Protein AF-A0A261BPL1-F1 (afdb_monomer_lite)

Sequence (112 aa):
MAAANSLLSEDQKRLVYLERKCQQVEFPSAGKAKLEPYYIFKDATLVFNLCRDCRNKSASQEIRNSTETHQELVVVMCNVCANTLKSLRNVKFYNHDLPIFKRKCNMEKAEQ

Structure (mmCIF, N/CA/C/O backbone):
data_AF-A0A261BPL1-F1
#
_entry.id   AF-A0A261BPL1-F1
#
loop_
_atom_site.group_PDB
_atom_site.id
_atom_site.type_symbol
_atom_site.label_atom_id
_atom_site.label_alt_id
_atom_site.label_comp_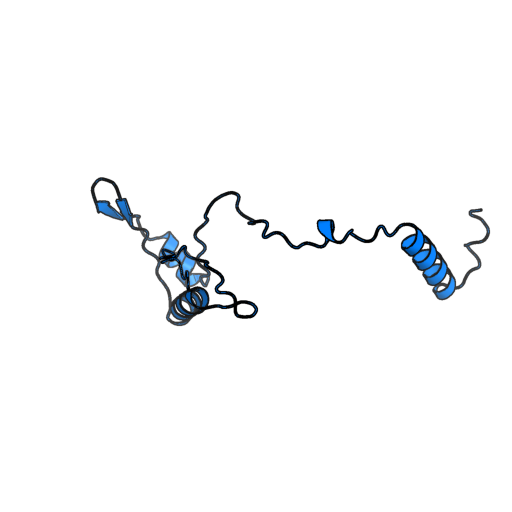id
_atom_site.label_asym_id
_atom_site.label_entity_id
_atom_site.label_seq_id
_atom_site.pdbx_PDB_ins_code
_atom_site.Cartn_x
_atom_site.Cartn_y
_atom_site.Cartn_z
_atom_site.occupancy
_atom_site.B_iso_or_equiv
_atom_site.auth_seq_id
_atom_site.auth_comp_id
_atom_site.auth_asym_id
_atom_site.auth_atom_id
_atom_site.pdbx_PDB_model_num
ATOM 1 N N . MET A 1 1 ? 35.397 -28.926 -30.275 1.00 48.44 1 MET A N 1
ATOM 2 C CA . MET A 1 1 ? 34.592 -27.789 -30.787 1.00 48.44 1 MET A CA 1
ATOM 3 C C . MET A 1 1 ? 34.902 -26.427 -30.139 1.00 48.44 1 MET A C 1
ATOM 5 O O . MET A 1 1 ? 34.318 -25.444 -30.563 1.00 48.44 1 MET A O 1
ATOM 9 N N . ALA A 1 2 ? 35.819 -26.304 -29.166 1.00 50.62 2 ALA A N 1
ATOM 10 C CA . ALA A 1 2 ? 36.134 -25.004 -28.545 1.00 50.62 2 ALA A CA 1
ATOM 11 C C . ALA A 1 2 ? 37.094 -24.112 -29.367 1.00 50.62 2 ALA A C 1
ATOM 13 O O . ALA A 1 2 ? 37.074 -22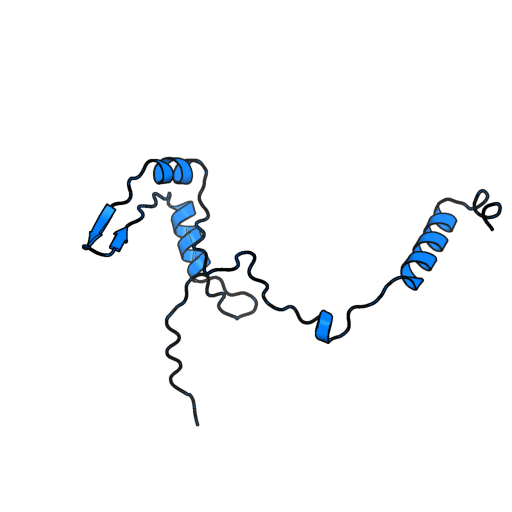.897 -29.218 1.00 50.62 2 ALA A O 1
ATOM 14 N N . ALA A 1 3 ? 37.904 -24.694 -30.260 1.00 52.44 3 ALA A N 1
ATOM 15 C CA . ALA A 1 3 ? 38.965 -23.976 -30.975 1.00 52.44 3 ALA A CA 1
ATOM 16 C C . ALA A 1 3 ? 38.487 -23.099 -32.154 1.00 52.44 3 ALA A C 1
ATOM 18 O O . ALA A 1 3 ? 39.233 -22.239 -32.599 1.00 52.44 3 ALA A O 1
ATOM 19 N N . ALA A 1 4 ? 37.259 -23.288 -32.657 1.00 56.06 4 ALA A N 1
ATOM 20 C CA . ALA A 1 4 ? 36.755 -22.559 -33.830 1.00 56.06 4 ALA A CA 1
ATOM 21 C C . ALA A 1 4 ? 36.123 -21.191 -33.494 1.00 56.06 4 ALA A C 1
ATOM 23 O O . ALA A 1 4 ? 36.011 -20.333 -34.361 1.00 56.06 4 ALA A O 1
ATOM 24 N N . ASN A 1 5 ? 35.735 -20.961 -32.233 1.00 56.62 5 ASN A N 1
ATOM 25 C CA . ASN A 1 5 ? 35.022 -19.744 -31.817 1.00 56.62 5 ASN A CA 1
ATOM 26 C C . ASN A 1 5 ? 35.938 -18.559 -31.466 1.00 56.62 5 ASN A C 1
ATOM 28 O O . ASN A 1 5 ? 35.440 -17.466 -31.199 1.00 56.62 5 ASN A O 1
ATOM 32 N N . SER A 1 6 ? 37.260 -18.749 -31.436 1.00 60.47 6 SER A N 1
ATOM 33 C CA . SER A 1 6 ? 38.218 -17.687 -31.095 1.00 60.47 6 SER A CA 1
ATOM 34 C C . SER A 1 6 ? 38.504 -16.722 -32.251 1.00 60.47 6 SER A C 1
ATOM 36 O O . SER A 1 6 ? 38.972 -15.618 -31.995 1.00 60.47 6 SER A O 1
ATOM 38 N N . LEU A 1 7 ? 38.192 -17.110 -33.495 1.00 68.88 7 LEU A N 1
ATOM 39 C CA . LEU A 1 7 ? 38.453 -16.331 -34.717 1.00 68.88 7 LEU A CA 1
ATOM 40 C C . LEU A 1 7 ? 37.241 -15.525 -35.220 1.00 68.88 7 LEU A C 1
ATOM 42 O O . LEU A 1 7 ? 37.354 -14.803 -36.206 1.00 68.88 7 LEU A O 1
ATOM 46 N N . LEU A 1 8 ? 36.082 -15.656 -34.572 1.00 72.19 8 LEU A N 1
ATOM 47 C CA . LEU A 1 8 ? 34.863 -14.943 -34.958 1.00 72.19 8 LEU A CA 1
ATOM 48 C C . LEU A 1 8 ? 34.923 -13.476 -34.514 1.00 72.19 8 LEU A C 1
ATOM 50 O O . LEU A 1 8 ? 35.426 -13.172 -33.428 1.00 72.19 8 LEU A O 1
ATOM 54 N N . SER A 1 9 ? 34.358 -12.572 -35.318 1.00 82.62 9 SER A N 1
ATOM 55 C CA . SER A 1 9 ? 34.116 -11.198 -34.866 1.00 82.62 9 SER A CA 1
ATOM 56 C C . SER A 1 9 ? 33.100 -11.185 -33.716 1.00 82.62 9 SER A C 1
ATOM 58 O O . SER A 1 9 ? 32.313 -12.120 -33.554 1.00 82.62 9 SER A O 1
ATOM 60 N N . GLU A 1 10 ? 33.089 -10.130 -32.900 1.00 81.06 10 GLU A N 1
ATOM 61 C CA . GLU A 1 10 ? 32.157 -10.033 -31.764 1.00 81.06 10 GLU A CA 1
ATOM 62 C C . GLU A 1 10 ? 30.683 -10.111 -32.198 1.00 81.06 10 GLU A C 1
ATOM 64 O O . GLU A 1 10 ? 29.872 -10.753 -31.529 1.00 81.06 10 GLU A O 1
ATOM 69 N N . ASP A 1 11 ? 30.347 -9.573 -33.374 1.00 84.56 11 ASP A N 1
ATOM 70 C CA . ASP A 1 11 ? 29.004 -9.690 -33.951 1.00 84.56 11 ASP A CA 1
ATOM 71 C C . ASP A 1 11 ? 28.647 -11.142 -34.293 1.00 84.56 11 ASP A C 1
ATOM 73 O O . ASP A 1 11 ? 27.542 -11.605 -34.004 1.00 84.56 11 ASP A O 1
ATOM 77 N N . GLN A 1 12 ? 29.595 -11.905 -34.841 1.00 84.69 12 GLN A N 1
ATOM 78 C CA . GLN A 1 12 ? 29.397 -13.324 -35.140 1.00 84.69 12 GLN A CA 1
ATOM 79 C C . GLN A 1 12 ? 29.280 -14.158 -33.860 1.00 84.69 12 GLN A C 1
ATOM 81 O O . GLN A 1 12 ? 28.415 -15.032 -33.771 1.00 84.69 12 GLN A O 1
ATOM 86 N N . LYS A 1 13 ? 30.082 -13.860 -32.831 1.00 83.19 13 LYS A N 1
ATOM 87 C CA . LYS A 1 13 ? 29.958 -14.504 -31.512 1.00 83.19 13 LYS A CA 1
ATOM 88 C C . LYS A 1 13 ? 28.594 -14.228 -30.884 1.00 83.19 13 LYS A C 1
ATOM 90 O O . LYS A 1 13 ? 27.988 -15.143 -30.322 1.00 83.19 13 LYS A O 1
ATOM 95 N N . ARG A 1 14 ? 28.085 -12.998 -31.011 1.00 84.94 14 ARG A N 1
ATOM 96 C CA . ARG A 1 14 ? 26.749 -12.615 -30.539 1.00 84.94 14 ARG A CA 1
ATOM 97 C C . ARG A 1 14 ? 25.652 -13.389 -31.266 1.00 84.94 14 ARG A C 1
ATOM 99 O O . ARG A 1 14 ? 24.742 -13.877 -30.603 1.00 84.94 14 ARG A O 1
ATOM 106 N N . LEU A 1 15 ? 25.743 -13.539 -32.588 1.00 89.19 15 LEU A N 1
ATOM 107 C CA . LEU A 1 15 ? 24.773 -14.320 -33.364 1.00 89.19 15 LEU A CA 1
ATOM 108 C C . LEU A 1 15 ? 24.762 -15.796 -32.946 1.00 89.19 15 LEU A C 1
ATOM 110 O O . LEU A 1 15 ? 23.697 -16.324 -32.636 1.00 89.19 15 LEU A O 1
ATOM 114 N N . VAL A 1 16 ? 25.932 -16.428 -32.820 1.00 89.50 16 VAL A N 1
ATOM 115 C CA . VAL A 1 16 ? 26.055 -17.826 -32.360 1.00 89.50 16 VAL A CA 1
ATOM 116 C C . VAL A 1 16 ? 25.524 -18.003 -30.931 1.00 89.50 16 VAL A C 1
ATOM 118 O O . VAL A 1 16 ? 24.896 -19.012 -30.602 1.00 89.50 16 VAL A O 1
ATOM 121 N N . TYR A 1 17 ? 25.757 -17.021 -30.056 1.00 85.94 17 TYR A N 1
ATOM 122 C CA . TYR A 1 17 ? 25.206 -17.013 -28.702 1.00 85.94 17 TYR A CA 1
ATOM 123 C C . TYR A 1 17 ? 23.675 -16.928 -28.704 1.00 85.94 17 TYR A C 1
ATOM 125 O O . TYR A 1 17 ? 23.021 -17.684 -27.982 1.00 85.94 17 TYR A O 1
ATOM 133 N N . LEU A 1 18 ? 23.105 -16.031 -29.514 1.00 87.81 18 LEU A N 1
ATOM 134 C CA . LEU A 1 18 ? 21.657 -15.871 -29.642 1.00 87.81 18 LEU A CA 1
ATOM 135 C C . LEU A 1 18 ? 21.010 -17.127 -30.224 1.00 87.81 18 LEU A C 1
ATOM 137 O O . LEU A 1 18 ? 20.008 -17.583 -29.688 1.00 87.81 18 LEU A O 1
ATOM 141 N N . GLU A 1 19 ? 21.613 -17.734 -31.244 1.00 89.81 19 GLU A N 1
ATOM 142 C CA . GLU A 1 19 ? 21.132 -18.979 -31.844 1.00 89.81 19 GLU A CA 1
ATOM 143 C C . GLU A 1 19 ? 21.096 -20.122 -30.820 1.00 89.81 19 GLU A C 1
ATOM 145 O O . GLU A 1 19 ? 20.065 -20.777 -30.645 1.00 89.81 19 GLU A O 1
ATOM 150 N N . ARG A 1 20 ? 22.176 -20.294 -30.045 1.00 88.94 20 ARG A N 1
ATOM 151 C CA . ARG A 1 20 ? 22.220 -21.276 -28.951 1.00 88.94 20 ARG A CA 1
ATOM 152 C C . ARG A 1 20 ? 21.166 -20.994 -27.882 1.00 88.94 20 ARG A C 1
ATOM 154 O O . ARG A 1 20 ? 20.570 -21.929 -27.354 1.00 88.94 20 ARG A O 1
ATOM 161 N N . LYS A 1 21 ? 20.943 -19.723 -27.536 1.00 85.06 21 LYS A N 1
ATOM 162 C CA . LYS A 1 21 ? 19.914 -19.336 -26.565 1.00 85.06 21 LYS A CA 1
ATOM 163 C C . LYS A 1 21 ? 18.519 -19.638 -27.090 1.00 85.06 21 LYS A C 1
ATOM 165 O O . LYS A 1 21 ? 17.754 -20.240 -26.352 1.00 85.06 21 LYS A O 1
ATOM 170 N N . CYS A 1 22 ? 18.215 -19.304 -28.342 1.00 86.62 22 CYS A N 1
ATOM 171 C CA . CYS A 1 22 ? 16.924 -19.589 -28.970 1.00 86.62 22 CYS A CA 1
ATOM 172 C C . CYS A 1 22 ? 16.588 -21.085 -28.947 1.00 86.62 22 CYS A C 1
ATOM 174 O O . CYS A 1 22 ? 15.453 -21.440 -28.650 1.00 86.62 22 CYS A O 1
ATOM 176 N N . GLN A 1 23 ? 17.571 -21.961 -29.175 1.00 86.62 23 GLN A N 1
ATOM 177 C CA . GLN A 1 23 ? 17.379 -23.416 -29.091 1.00 86.62 23 GLN A CA 1
ATOM 178 C C . GLN A 1 23 ? 17.028 -23.908 -27.676 1.00 86.62 23 GLN A C 1
ATOM 180 O O . GLN A 1 23 ? 16.438 -24.972 -27.525 1.00 86.62 23 GLN A O 1
ATOM 185 N N . GLN A 1 24 ? 17.395 -23.149 -26.642 1.00 86.38 24 GLN A N 1
ATOM 186 C CA . GLN A 1 24 ? 17.139 -23.468 -25.234 1.00 86.38 24 GLN A CA 1
ATOM 187 C C . GLN A 1 24 ? 15.898 -22.754 -24.677 1.00 86.38 24 GLN A C 1
ATOM 189 O O . GLN A 1 24 ? 15.585 -22.914 -23.497 1.00 86.38 24 GLN A O 1
ATOM 194 N N . VAL A 1 25 ? 15.216 -21.926 -25.477 1.00 82.75 25 VAL A N 1
ATOM 195 C CA . VAL A 1 25 ? 14.022 -21.205 -25.026 1.00 82.75 25 VAL A CA 1
ATOM 196 C C . VAL A 1 25 ? 12.830 -22.153 -25.040 1.00 82.75 25 VAL A C 1
ATOM 198 O O . VAL A 1 25 ? 12.317 -22.528 -26.090 1.00 82.75 25 VAL A O 1
ATOM 201 N N . GLU A 1 26 ? 12.342 -22.486 -23.850 1.00 81.81 26 GLU A N 1
ATOM 202 C CA . GLU A 1 26 ? 11.008 -23.049 -23.679 1.00 81.81 26 GLU A CA 1
ATOM 203 C C . GLU A 1 26 ? 9.991 -21.909 -23.607 1.00 81.81 26 GLU A C 1
ATOM 205 O O . GLU A 1 26 ? 9.939 -21.154 -22.632 1.00 81.81 26 GLU A O 1
ATOM 210 N N . PHE A 1 27 ? 9.168 -21.771 -24.647 1.00 78.56 27 PHE A N 1
ATOM 211 C CA . PHE A 1 27 ? 8.056 -20.829 -24.609 1.00 78.56 27 PHE A CA 1
ATOM 212 C C . PHE A 1 27 ? 6.992 -21.323 -23.618 1.00 78.56 27 PHE A C 1
ATOM 214 O O . PHE A 1 27 ? 6.640 -22.508 -23.629 1.00 78.56 27 PHE A O 1
ATOM 221 N N . PRO A 1 28 ? 6.456 -20.448 -22.748 1.00 79.88 28 PRO A N 1
ATOM 222 C CA . PRO A 1 28 ? 5.405 -20.846 -21.827 1.00 79.88 28 PRO A CA 1
ATOM 223 C C . PRO A 1 28 ? 4.173 -21.307 -22.614 1.00 79.88 28 PRO A C 1
ATOM 225 O O . PRO A 1 28 ? 3.733 -20.651 -23.556 1.00 79.88 28 PRO A O 1
ATOM 228 N N . SER A 1 29 ? 3.599 -22.444 -22.217 1.00 81.06 29 SER A N 1
ATOM 229 C CA . SER A 1 29 ? 2.323 -22.909 -22.763 1.00 81.06 29 SER A CA 1
ATOM 230 C C . SER A 1 29 ? 1.204 -21.920 -22.424 1.00 81.06 29 SER A C 1
ATOM 232 O O . SER A 1 29 ? 1.309 -21.174 -21.451 1.00 81.06 29 SER A O 1
ATOM 234 N N . ALA A 1 30 ? 0.093 -21.945 -23.168 1.00 75.50 30 ALA A N 1
ATOM 235 C CA . ALA A 1 30 ? -1.055 -21.063 -22.918 1.00 75.50 30 ALA A CA 1
ATOM 236 C C . ALA A 1 30 ? -1.545 -21.099 -21.452 1.00 75.50 30 ALA A C 1
ATOM 238 O O . ALA A 1 30 ? -1.970 -20.081 -20.916 1.00 75.50 30 ALA A O 1
ATOM 239 N N . GLY A 1 31 ? -1.417 -22.250 -20.776 1.00 75.12 31 GLY A N 1
ATOM 240 C CA . GLY A 1 31 ? -1.700 -22.385 -19.345 1.00 75.12 31 GLY A CA 1
ATOM 241 C C . GLY A 1 31 ? -0.663 -21.713 -18.436 1.00 75.12 31 GLY A C 1
ATOM 242 O O . GLY A 1 31 ? -1.045 -21.059 -17.476 1.00 75.12 31 GLY A O 1
ATOM 243 N N . LYS A 1 32 ? 0.638 -21.808 -18.752 1.00 65.69 32 LYS A N 1
ATOM 244 C CA . LYS A 1 32 ? 1.719 -21.128 -18.003 1.00 65.69 32 LYS A CA 1
ATOM 245 C C . LYS A 1 32 ? 1.787 -19.621 -18.279 1.00 65.69 32 LYS A C 1
ATOM 247 O O . LYS A 1 32 ? 2.336 -18.879 -17.475 1.00 65.69 32 LYS A O 1
ATOM 252 N N . ALA A 1 33 ? 1.254 -19.179 -19.416 1.00 69.31 33 ALA A N 1
ATOM 253 C CA . ALA A 1 33 ? 1.114 -17.771 -19.778 1.00 69.31 33 ALA A CA 1
ATOM 254 C C . ALA A 1 33 ? -0.140 -17.123 -19.164 1.00 69.31 33 ALA A C 1
ATOM 256 O O . ALA A 1 33 ? -0.312 -15.906 -19.251 1.00 69.31 33 ALA A O 1
ATOM 257 N N . LYS A 1 34 ? -1.022 -17.918 -18.540 1.00 68.56 34 LYS A N 1
ATOM 258 C CA . LYS A 1 34 ? -2.176 -17.403 -17.811 1.00 68.56 34 LYS A CA 1
ATOM 259 C C . LYS A 1 34 ? -1.676 -16.704 -16.550 1.00 68.56 34 LYS A C 1
ATOM 261 O O . LYS A 1 34 ? -1.200 -17.340 -15.616 1.00 68.56 34 LYS A O 1
ATOM 266 N N . LEU A 1 35 ? -1.771 -15.379 -16.548 1.00 60.06 35 LEU A N 1
ATOM 267 C CA . LEU A 1 35 ? -1.436 -14.559 -15.392 1.00 60.06 35 LEU A CA 1
ATOM 268 C C . LEU A 1 35 ? -2.481 -14.802 -14.302 1.00 60.06 35 LEU A C 1
ATOM 270 O O . LEU A 1 35 ? -3.583 -14.256 -14.348 1.00 60.06 35 LEU A O 1
ATOM 274 N N . GLU A 1 36 ? -2.146 -15.647 -13.335 1.00 57.72 36 GLU A N 1
ATOM 275 C CA . GLU A 1 36 ? -2.925 -15.766 -12.110 1.00 57.72 36 GLU A CA 1
ATOM 276 C C . GLU A 1 36 ? -2.482 -14.669 -11.134 1.00 57.72 36 GLU A C 1
ATOM 278 O O . GLU A 1 36 ? -1.279 -14.424 -10.993 1.00 57.72 36 GLU A O 1
ATOM 283 N N . PRO A 1 37 ? -3.418 -13.970 -10.469 1.00 54.50 37 PRO A N 1
ATOM 284 C CA . PRO A 1 37 ? -3.071 -12.992 -9.452 1.00 54.50 37 PRO A CA 1
ATOM 285 C C . PRO A 1 37 ? -2.417 -13.709 -8.265 1.00 54.50 37 PRO A C 1
ATOM 287 O O . PRO A 1 37 ? -3.084 -14.186 -7.350 1.00 54.50 37 PRO A O 1
ATOM 290 N N . TYR A 1 38 ? -1.089 -13.791 -8.285 1.00 51.09 38 TYR A N 1
ATOM 291 C CA . TYR A 1 38 ? -0.304 -14.232 -7.146 1.00 51.09 38 TYR A CA 1
ATOM 292 C C . TYR A 1 38 ? -0.188 -13.053 -6.185 1.00 51.09 38 TYR A C 1
ATOM 294 O O . TYR A 1 38 ? 0.568 -12.105 -6.413 1.00 51.09 38 TYR A O 1
ATOM 302 N N . TYR A 1 39 ? -0.996 -13.066 -5.131 1.00 51.19 39 TYR A N 1
ATOM 303 C CA . TYR A 1 39 ? -0.893 -12.059 -4.088 1.00 51.19 39 TYR A CA 1
ATOM 304 C C . TYR A 1 39 ? 0.505 -12.153 -3.458 1.00 51.1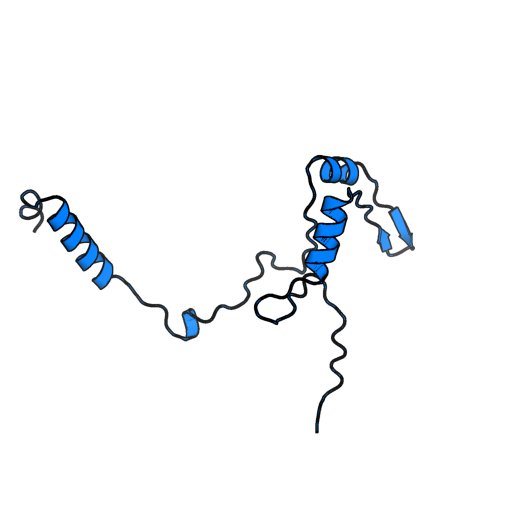9 39 TYR A C 1
ATOM 306 O O . TYR A 1 39 ? 0.910 -13.206 -2.973 1.00 51.19 39 TYR A O 1
ATOM 314 N N . ILE A 1 40 ? 1.257 -11.044 -3.470 1.00 56.12 40 ILE A N 1
ATOM 315 C CA . ILE A 1 40 ? 2.585 -10.945 -2.826 1.00 56.12 40 ILE A CA 1
ATOM 316 C C . ILE A 1 40 ? 2.497 -11.329 -1.338 1.00 56.12 40 ILE A C 1
ATOM 318 O O . ILE A 1 40 ? 3.455 -11.826 -0.750 1.00 56.12 40 ILE A O 1
ATOM 322 N N . PHE A 1 41 ? 1.321 -11.137 -0.743 1.00 51.28 41 PHE A N 1
ATOM 323 C CA . PHE A 1 41 ? 1.004 -11.517 0.620 1.00 51.28 41 PHE A CA 1
ATOM 324 C C . PHE A 1 41 ? 0.059 -12.718 0.606 1.00 51.28 41 PHE A C 1
ATOM 326 O O . PHE A 1 41 ? -0.946 -12.705 -0.101 1.00 51.28 41 PHE A O 1
ATOM 333 N N . LYS A 1 42 ? 0.374 -13.745 1.406 1.00 50.97 42 LYS A N 1
ATOM 334 C CA . LYS A 1 42 ? -0.473 -14.940 1.562 1.00 50.97 42 LYS A CA 1
ATOM 335 C C . LYS A 1 42 ? -1.867 -14.604 2.114 1.00 50.97 42 LYS A C 1
ATOM 337 O O . LYS A 1 42 ? -2.812 -15.327 1.825 1.00 50.97 42 LYS A O 1
ATOM 342 N N . ASP A 1 43 ? -1.979 -13.485 2.834 1.00 53.97 43 ASP A N 1
ATOM 343 C CA . ASP A 1 43 ? -3.191 -13.016 3.503 1.00 53.97 43 ASP A CA 1
ATOM 344 C C . ASP A 1 43 ? -3.619 -11.616 3.038 1.00 53.97 43 ASP A C 1
ATOM 346 O O . ASP A 1 43 ? -2.822 -10.829 2.513 1.00 53.97 43 ASP A O 1
ATOM 350 N N . ALA A 1 44 ? -4.892 -11.283 3.281 1.00 56.12 44 ALA A N 1
ATOM 351 C CA . ALA A 1 44 ? -5.464 -9.969 3.003 1.00 56.12 44 ALA A CA 1
ATOM 352 C C . ALA A 1 44 ? -4.719 -8.878 3.793 1.00 56.12 44 ALA A C 1
ATOM 354 O O . ALA A 1 44 ? -4.976 -8.653 4.973 1.00 56.12 44 ALA A O 1
ATOM 355 N N . THR A 1 45 ? -3.784 -8.207 3.124 1.00 64.00 45 THR A N 1
ATOM 356 C CA . THR A 1 45 ? -2.869 -7.247 3.746 1.00 64.00 45 THR A CA 1
ATOM 357 C C . THR A 1 45 ? -3.304 -5.825 3.427 1.00 64.00 45 THR A C 1
ATOM 359 O O . THR A 1 45 ? -3.449 -5.447 2.264 1.00 64.00 45 THR A O 1
ATOM 362 N N . LEU A 1 46 ? -3.496 -5.021 4.470 1.00 69.25 46 LEU A N 1
ATOM 363 C CA . LEU A 1 46 ? -3.811 -3.605 4.343 1.00 69.25 46 LEU A CA 1
ATOM 364 C C . LEU A 1 46 ? -2.523 -2.797 4.142 1.00 69.25 46 LEU A C 1
ATOM 366 O O . LEU A 1 46 ? -1.662 -2.773 5.018 1.00 69.25 46 LEU A O 1
ATOM 370 N N . VAL A 1 47 ? -2.401 -2.112 3.002 1.00 77.12 47 VAL A N 1
ATOM 371 C CA . VAL A 1 47 ? -1.209 -1.322 2.652 1.00 77.12 47 VAL A CA 1
ATOM 372 C C . VAL A 1 47 ? -1.555 0.164 2.555 1.00 77.12 47 VAL A C 1
ATOM 374 O O . VAL A 1 47 ? -2.445 0.558 1.801 1.00 77.12 47 VAL A O 1
ATOM 377 N N . PHE A 1 48 ? -0.810 1.004 3.281 1.00 81.81 48 PHE A N 1
ATOM 378 C CA . PHE A 1 48 ? -0.895 2.464 3.200 1.00 81.81 48 PHE A CA 1
ATOM 379 C C . PHE A 1 48 ? 0.371 3.045 2.563 1.00 81.81 48 PHE A C 1
ATOM 381 O O . PHE A 1 48 ? 1.464 2.925 3.112 1.00 81.81 48 PHE A O 1
ATOM 388 N N . ASN A 1 49 ? 0.218 3.735 1.432 1.00 84.19 49 ASN A N 1
ATOM 389 C CA . ASN A 1 49 ? 1.318 4.447 0.782 1.00 84.19 49 ASN A CA 1
ATOM 390 C C . ASN A 1 49 ? 1.426 5.869 1.348 1.00 84.19 49 ASN A C 1
ATOM 392 O O . ASN A 1 49 ? 0.624 6.742 1.011 1.00 84.19 49 ASN A O 1
ATOM 396 N N . LEU A 1 50 ? 2.409 6.096 2.222 1.00 89.44 50 LEU A N 1
ATOM 397 C CA . LEU A 1 50 ? 2.609 7.358 2.941 1.00 89.44 50 LEU A CA 1
ATOM 398 C C . LEU A 1 50 ? 3.973 7.973 2.622 1.00 89.44 50 LEU A C 1
ATOM 400 O O . LEU A 1 50 ? 4.957 7.257 2.446 1.00 89.44 50 LEU A O 1
ATOM 404 N N . CYS A 1 51 ? 4.059 9.307 2.619 1.00 94.44 51 CYS A N 1
ATOM 405 C CA . CYS A 1 51 ? 5.354 9.983 2.637 1.00 94.44 51 CYS A CA 1
ATOM 406 C C . CYS A 1 51 ? 6.061 9.751 3.982 1.00 94.44 51 CYS A C 1
ATOM 408 O O . CYS A 1 51 ? 5.435 9.364 4.976 1.00 94.44 51 CYS A O 1
ATOM 410 N N . ARG A 1 52 ? 7.369 10.025 4.029 1.00 94.19 52 ARG A N 1
ATOM 411 C CA . ARG A 1 52 ? 8.198 9.786 5.219 1.00 94.19 52 ARG A CA 1
ATOM 412 C C . ARG A 1 52 ? 7.653 10.482 6.469 1.00 94.19 52 ARG A C 1
ATOM 414 O O . ARG A 1 52 ? 7.561 9.851 7.517 1.00 94.19 52 ARG A O 1
ATOM 421 N N . ASP A 1 53 ? 7.222 11.733 6.349 1.00 96.31 53 ASP A N 1
ATOM 422 C CA . ASP A 1 53 ? 6.730 12.505 7.494 1.00 96.31 53 ASP A CA 1
ATOM 423 C C . ASP A 1 53 ? 5.408 11.956 8.032 1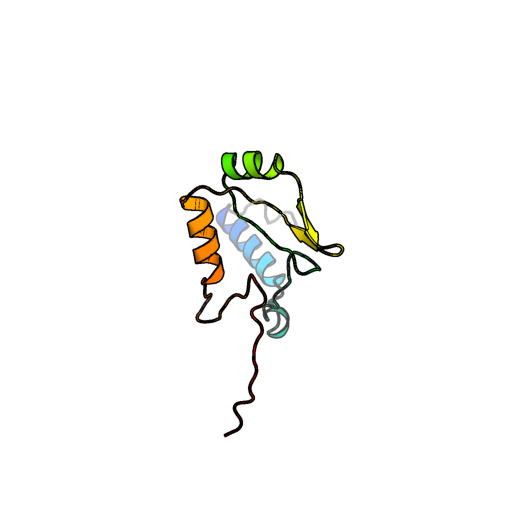.00 96.31 53 ASP A C 1
ATOM 425 O O . ASP A 1 53 ? 5.236 11.812 9.240 1.00 96.31 53 ASP A O 1
ATOM 429 N N . CYS A 1 54 ? 4.482 11.600 7.137 1.00 95.19 54 CYS A N 1
ATOM 430 C CA . CYS A 1 54 ? 3.201 11.001 7.514 1.00 95.19 54 CYS A CA 1
ATOM 431 C C . CYS A 1 54 ? 3.399 9.623 8.148 1.00 95.19 54 CYS A C 1
ATOM 433 O O . CYS A 1 54 ? 2.755 9.309 9.149 1.00 95.19 54 CYS A O 1
ATOM 435 N N . ARG A 1 55 ? 4.333 8.823 7.617 1.00 93.38 55 ARG A N 1
ATOM 436 C CA . ARG A 1 55 ? 4.724 7.542 8.213 1.00 93.38 55 ARG A CA 1
ATOM 437 C C . ARG A 1 55 ? 5.246 7.735 9.635 1.00 93.38 55 ARG A C 1
ATOM 439 O O . ARG A 1 55 ? 4.763 7.061 10.535 1.00 93.38 55 ARG A O 1
ATOM 446 N N . ASN A 1 56 ? 6.181 8.661 9.845 1.00 94.38 56 ASN A N 1
ATOM 447 C CA . ASN A 1 56 ? 6.759 8.911 11.167 1.00 94.38 56 ASN A CA 1
ATOM 448 C C . ASN A 1 56 ? 5.701 9.399 12.168 1.00 94.38 56 ASN A C 1
ATOM 450 O O . ASN A 1 56 ? 5.629 8.881 13.278 1.00 94.38 56 ASN A O 1
ATOM 454 N N . LYS A 1 57 ? 4.834 10.334 11.756 1.00 93.88 57 LYS A N 1
ATOM 455 C CA . LYS A 1 57 ? 3.727 10.835 12.591 1.00 93.88 57 LYS A CA 1
ATOM 456 C C . LYS A 1 57 ? 2.685 9.769 12.917 1.00 93.88 57 LYS A C 1
ATOM 458 O O . LYS A 1 57 ? 2.071 9.840 13.973 1.00 93.88 57 LYS A O 1
ATOM 463 N N . SER A 1 58 ? 2.456 8.824 12.005 1.00 92.31 58 SER A N 1
ATOM 464 C CA . SER A 1 58 ? 1.535 7.703 12.227 1.00 92.31 58 SER A CA 1
ATOM 465 C C . SER A 1 58 ? 2.151 6.648 13.142 1.00 92.31 58 SER A C 1
ATOM 467 O O . SER A 1 58 ? 1.463 6.113 13.996 1.00 92.31 58 SER A O 1
ATOM 469 N N . ALA A 1 59 ? 3.453 6.381 13.005 1.00 89.06 59 ALA A N 1
ATOM 470 C CA . ALA A 1 59 ? 4.169 5.427 13.852 1.00 89.06 59 ALA A CA 1
ATOM 471 C C . ALA A 1 59 ? 4.226 5.861 15.325 1.00 89.06 59 ALA A C 1
ATOM 473 O O . ALA A 1 59 ? 4.346 5.014 16.200 1.00 89.06 59 ALA A O 1
ATOM 474 N N . SER A 1 60 ? 4.133 7.166 15.596 1.00 89.12 60 SER A N 1
ATOM 475 C CA . SER A 1 60 ? 4.051 7.700 16.957 1.00 89.12 60 SER A CA 1
ATOM 476 C C . SER A 1 60 ? 2.632 7.713 17.532 1.00 89.12 60 SER A C 1
ATOM 478 O O . SER A 1 60 ? 2.452 8.212 18.638 1.00 89.12 60 SER A O 1
ATOM 480 N N . GLN A 1 61 ? 1.615 7.268 16.784 1.00 90.69 61 GLN A N 1
ATOM 481 C CA . GLN A 1 61 ? 0.252 7.189 17.304 1.00 90.69 61 GLN A CA 1
ATOM 482 C C . GLN A 1 61 ? 0.037 5.864 18.027 1.00 90.69 61 GLN A C 1
ATOM 484 O O . GLN A 1 61 ? 0.449 4.804 17.559 1.00 90.69 61 GLN A O 1
ATOM 489 N N . GLU A 1 62 ? -0.666 5.935 19.149 1.00 88.12 62 GLU A N 1
ATOM 490 C CA . GLU A 1 62 ? -1.102 4.762 19.890 1.00 88.12 62 GLU A CA 1
ATOM 491 C C . GLU A 1 62 ? -2.344 4.145 19.242 1.00 88.12 62 GLU A C 1
ATOM 493 O O . GLU A 1 62 ? -3.208 4.836 18.690 1.00 88.12 62 GLU A O 1
ATOM 498 N N . ILE A 1 63 ? -2.433 2.821 19.335 1.00 87.38 63 ILE A N 1
ATOM 499 C CA . ILE A 1 63 ? -3.626 2.071 18.961 1.00 87.38 63 ILE A CA 1
ATOM 500 C C . ILE A 1 63 ? -4.689 2.332 20.029 1.00 87.38 63 ILE A C 1
ATOM 502 O O . ILE A 1 63 ? -4.440 2.148 21.220 1.00 87.38 63 ILE A O 1
ATOM 506 N N . ARG A 1 64 ? -5.879 2.762 19.608 1.00 86.44 64 ARG A N 1
ATOM 507 C CA . ARG A 1 64 ? -6.982 3.074 20.526 1.00 86.44 64 ARG A CA 1
ATOM 508 C C . ARG A 1 64 ? -7.912 1.878 20.642 1.00 86.44 64 ARG A C 1
ATOM 510 O O . ARG A 1 64 ? -8.257 1.276 19.636 1.00 86.44 64 ARG A O 1
ATOM 517 N N . ASN A 1 65 ? -8.369 1.543 21.842 1.00 84.25 65 ASN A N 1
ATOM 518 C CA . ASN A 1 65 ? -9.426 0.544 22.001 1.00 84.25 65 ASN A CA 1
ATOM 519 C C . ASN A 1 65 ? -10.775 1.239 21.776 1.00 84.25 65 ASN A C 1
ATOM 521 O O . ASN A 1 65 ? -11.175 2.075 22.582 1.00 84.25 65 ASN A O 1
ATOM 525 N N . SER A 1 66 ? -11.441 0.941 20.661 1.00 79.56 66 SER A N 1
ATOM 526 C CA . SER A 1 66 ? -12.741 1.546 20.320 1.00 79.56 66 SER A CA 1
ATOM 527 C C . SER A 1 66 ? -13.903 0.837 21.005 1.00 79.56 66 SER A C 1
ATOM 529 O O . SER A 1 66 ? -14.865 1.466 21.434 1.00 79.56 66 SER A O 1
ATOM 531 N N . THR A 1 67 ? -13.798 -0.484 21.131 1.00 83.75 67 THR A N 1
ATOM 532 C CA . THR A 1 67 ? -14.750 -1.355 21.822 1.00 83.75 67 THR A CA 1
ATOM 533 C C . THR A 1 67 ? -13.978 -2.464 22.532 1.00 83.75 67 THR A C 1
ATOM 535 O O . THR A 1 67 ? -12.769 -2.595 22.349 1.00 83.75 67 THR A O 1
ATOM 538 N N . GLU A 1 68 ? -14.673 -3.294 23.310 1.00 82.56 68 GLU A N 1
ATOM 539 C CA . GLU A 1 68 ? -14.073 -4.433 24.020 1.00 82.56 68 GLU A CA 1
ATOM 540 C C . GLU A 1 68 ? -13.352 -5.420 23.082 1.00 82.56 68 GLU A C 1
ATOM 542 O O . GLU A 1 68 ? -12.388 -6.066 23.480 1.00 82.56 68 GLU A O 1
ATOM 547 N N . THR A 1 69 ? -13.770 -5.497 21.815 1.00 89.94 69 THR A N 1
ATOM 548 C CA . THR A 1 69 ? -13.224 -6.435 20.821 1.00 89.94 69 THR A CA 1
ATOM 549 C C . THR A 1 69 ? -12.491 -5.769 19.657 1.00 89.94 69 THR A C 1
ATOM 551 O O . THR A 1 69 ? -11.878 -6.476 18.858 1.00 89.94 69 THR A O 1
ATOM 554 N N . HIS A 1 70 ? -12.522 -4.435 19.535 1.00 84.31 70 HIS A N 1
ATOM 555 C CA . HIS A 1 70 ? -11.941 -3.735 18.384 1.00 84.31 70 HIS A CA 1
ATOM 556 C C . HIS A 1 70 ? -10.944 -2.654 18.777 1.00 84.31 70 HIS A C 1
ATOM 558 O O . HIS A 1 70 ? -11.193 -1.796 19.628 1.00 84.31 70 HIS A O 1
ATOM 564 N N . GLN A 1 71 ? -9.854 -2.630 18.020 1.00 87.25 71 GLN A N 1
ATOM 565 C CA . GLN A 1 71 ? -8.813 -1.624 18.104 1.00 87.25 71 GLN A CA 1
ATOM 566 C C . GLN A 1 71 ? -8.803 -0.750 16.848 1.00 87.25 71 GLN A C 1
ATOM 568 O O . GLN A 1 71 ? -8.994 -1.224 15.730 1.00 87.25 71 GLN A O 1
ATOM 573 N N . GLU A 1 72 ? -8.572 0.538 17.043 1.00 87.81 72 GLU A N 1
ATOM 574 C CA . GLU A 1 72 ? -8.457 1.555 16.013 1.00 87.81 72 GLU A CA 1
ATOM 575 C C . GLU A 1 72 ? -6.992 1.914 15.785 1.00 87.81 72 GLU A C 1
ATOM 577 O O . GLU A 1 72 ? -6.264 2.305 16.702 1.00 87.81 72 GLU A O 1
ATOM 582 N N . LEU A 1 73 ? -6.582 1.837 14.521 1.00 86.88 73 LEU A N 1
ATOM 583 C CA . LEU A 1 73 ? -5.306 2.352 14.050 1.00 86.88 73 LEU A CA 1
ATOM 584 C C . LEU A 1 73 ? -5.486 3.794 13.563 1.00 86.88 73 LEU A C 1
ATOM 586 O O . LEU A 1 73 ? -6.210 4.043 12.596 1.00 86.88 73 LEU A O 1
ATOM 590 N N . VAL A 1 74 ? -4.784 4.739 14.186 1.00 89.25 74 VAL A N 1
ATOM 591 C CA . VAL A 1 74 ? -4.785 6.144 13.758 1.00 89.25 74 VAL A CA 1
ATOM 592 C C . VAL A 1 74 ? -3.668 6.374 12.742 1.00 89.25 74 VAL A C 1
ATOM 594 O O . VAL A 1 74 ? -2.489 6.239 13.058 1.00 89.25 74 VAL A O 1
ATOM 597 N N . VAL A 1 75 ? -4.030 6.767 11.517 1.00 91.31 75 VAL A N 1
ATOM 598 C CA . VAL A 1 75 ? -3.065 7.094 10.457 1.00 91.31 75 VAL A CA 1
ATOM 599 C C . VAL A 1 75 ? -3.159 8.575 10.104 1.00 91.31 75 VAL A C 1
ATOM 601 O O . VAL A 1 75 ? -4.198 9.059 9.656 1.00 91.31 75 VAL A O 1
ATOM 604 N N . VAL A 1 76 ? -2.056 9.298 10.280 1.00 93.06 76 VAL A N 1
ATOM 605 C CA . VAL A 1 76 ? -1.954 10.735 10.007 1.00 93.06 76 VAL A CA 1
ATOM 606 C C . VAL A 1 76 ? -1.429 10.941 8.590 1.00 93.06 76 VAL A C 1
ATOM 608 O O . VAL A 1 76 ? -0.349 10.464 8.242 1.00 93.06 76 VAL A O 1
ATOM 611 N N . MET A 1 77 ? -2.176 11.675 7.764 1.00 94.62 77 MET A N 1
ATOM 612 C CA . MET A 1 77 ? -1.845 11.897 6.353 1.00 94.62 77 MET A CA 1
ATOM 613 C C . MET A 1 77 ? -1.904 13.382 5.995 1.00 94.62 77 MET A C 1
ATOM 615 O O . MET A 1 77 ? -2.802 14.099 6.429 1.00 94.62 77 MET A O 1
ATOM 619 N N . CYS A 1 78 ? -0.978 13.842 5.155 1.00 96.00 78 CYS A N 1
ATOM 620 C CA . CYS A 1 78 ? -1.109 15.122 4.466 1.00 96.00 78 CYS A CA 1
ATOM 621 C C . CYS A 1 78 ? -2.139 15.010 3.330 1.00 96.00 78 CYS A C 1
ATOM 623 O O . CYS A 1 78 ? -2.511 13.908 2.918 1.00 96.00 78 CYS A O 1
ATOM 625 N N . ASN A 1 79 ? -2.546 16.150 2.765 1.00 95.69 79 ASN A N 1
ATOM 626 C CA . ASN A 1 79 ? -3.524 16.194 1.674 1.00 95.69 79 ASN A CA 1
ATOM 627 C C . ASN A 1 79 ? -3.120 15.327 0.473 1.00 95.69 79 ASN A C 1
ATOM 629 O O . ASN A 1 79 ? -3.971 14.663 -0.112 1.00 95.69 79 ASN A O 1
ATOM 633 N N . VAL A 1 80 ? -1.824 15.277 0.139 1.00 94.19 80 VAL A N 1
ATOM 634 C CA . VAL A 1 80 ? -1.315 14.449 -0.964 1.00 94.19 80 VAL A CA 1
ATOM 635 C C . VAL A 1 80 ? -1.520 12.965 -0.663 1.00 94.19 80 VAL A C 1
ATOM 637 O O . VAL A 1 80 ? -2.187 12.282 -1.431 1.00 94.19 80 VAL A O 1
ATOM 640 N N . CYS A 1 81 ? -1.025 12.464 0.474 1.00 90.50 81 CYS A N 1
ATOM 641 C CA . CYS A 1 81 ? -1.172 11.051 0.844 1.00 90.50 81 CYS A CA 1
ATOM 642 C C . CYS A 1 81 ? -2.642 10.640 1.010 1.00 90.50 81 CYS A C 1
ATOM 644 O O . CYS A 1 81 ? -3.032 9.563 0.559 1.00 90.50 81 CYS A O 1
ATOM 646 N N . ALA A 1 82 ? -3.470 11.507 1.600 1.00 90.88 82 ALA A N 1
ATOM 647 C CA . ALA A 1 82 ? -4.900 11.263 1.747 1.00 90.88 82 ALA A CA 1
ATOM 648 C C . ALA A 1 82 ? -5.604 11.173 0.384 1.00 90.88 82 ALA A C 1
ATOM 650 O O . ALA A 1 82 ? -6.418 10.273 0.167 1.00 90.88 82 ALA A O 1
ATOM 651 N N . ASN A 1 83 ? -5.278 12.069 -0.552 1.00 87.88 83 ASN A N 1
ATOM 652 C CA . ASN A 1 83 ? -5.830 12.031 -1.905 1.00 87.88 83 ASN A CA 1
ATOM 653 C C . ASN A 1 83 ? -5.341 10.805 -2.676 1.00 87.88 83 ASN A C 1
ATOM 655 O O . ASN A 1 83 ? -6.157 10.143 -3.307 1.00 87.88 83 ASN A O 1
ATOM 659 N N . THR A 1 84 ? -4.067 10.428 -2.555 1.00 85.25 84 THR A N 1
ATOM 660 C CA . THR A 1 84 ? -3.547 9.183 -3.139 1.00 85.25 84 THR A CA 1
ATOM 661 C C . THR A 1 84 ? -4.307 7.966 -2.618 1.00 85.25 84 THR A C 1
ATOM 663 O O . THR A 1 84 ? -4.720 7.127 -3.414 1.00 85.25 84 THR A O 1
ATOM 666 N N . LEU A 1 85 ? -4.568 7.876 -1.309 1.00 84.25 85 LEU A N 1
ATOM 667 C CA . LEU A 1 85 ? -5.352 6.775 -0.744 1.00 84.25 85 LEU A CA 1
ATOM 668 C C . LEU A 1 85 ? -6.790 6.751 -1.283 1.00 84.25 85 LEU A C 1
ATOM 670 O O . LEU A 1 85 ? -7.304 5.682 -1.613 1.00 84.25 85 LEU A O 1
ATOM 674 N N . LYS A 1 86 ? -7.442 7.915 -1.385 1.00 82.88 86 LYS A N 1
ATOM 675 C CA . LYS A 1 86 ? -8.785 8.029 -1.978 1.00 82.88 86 LYS A CA 1
ATOM 676 C C . LYS A 1 86 ? -8.784 7.591 -3.441 1.00 82.88 86 LYS A C 1
ATOM 678 O O . LYS A 1 86 ? -9.665 6.834 -3.834 1.00 82.88 86 LYS A O 1
ATOM 683 N N . SER A 1 87 ? -7.788 8.014 -4.216 1.00 76.50 87 SER A N 1
ATOM 684 C CA . SER A 1 87 ? -7.627 7.613 -5.613 1.00 76.50 87 SER A CA 1
ATOM 685 C C . SER A 1 87 ? -7.419 6.108 -5.732 1.00 76.50 87 SER A C 1
ATOM 687 O O . SER A 1 87 ? -8.122 5.483 -6.515 1.00 76.50 87 SER A O 1
ATOM 689 N N . LEU A 1 88 ? -6.555 5.506 -4.903 1.00 70.06 88 LEU A N 1
ATOM 690 C CA . LEU A 1 88 ? -6.313 4.056 -4.865 1.00 70.06 88 LEU A CA 1
ATOM 691 C C . LEU A 1 88 ? -7.594 3.240 -4.635 1.00 70.06 88 LEU A C 1
ATOM 693 O O . LEU A 1 88 ? -7.755 2.185 -5.238 1.00 70.06 88 LEU A O 1
ATOM 697 N N . ARG A 1 89 ? -8.548 3.740 -3.837 1.00 65.38 89 ARG A N 1
ATOM 698 C CA . ARG A 1 89 ? -9.864 3.090 -3.644 1.00 65.38 89 ARG A CA 1
ATOM 699 C C . ARG A 1 89 ? -10.741 3.055 -4.904 1.00 65.38 89 ARG A C 1
ATOM 701 O O . ARG A 1 89 ? -11.758 2.358 -4.896 1.00 65.38 89 ARG A O 1
ATOM 708 N N . ASN A 1 90 ? -10.368 3.813 -5.932 1.00 62.78 90 ASN A N 1
ATOM 709 C CA . ASN A 1 90 ? -11.095 4.000 -7.184 1.00 62.78 90 ASN A CA 1
ATOM 710 C C . ASN A 1 90 ? -10.244 3.649 -8.422 1.00 62.78 90 ASN A C 1
ATOM 712 O O . ASN A 1 90 ? -10.684 3.903 -9.543 1.00 62.78 90 ASN A O 1
ATOM 716 N N . VAL A 1 91 ? -9.030 3.103 -8.251 1.00 59.47 91 VAL A N 1
ATOM 717 C CA . VAL A 1 91 ? -8.185 2.719 -9.390 1.00 59.47 91 VAL A CA 1
ATOM 718 C C . VAL A 1 91 ? -8.769 1.473 -10.048 1.00 59.47 91 VAL A C 1
ATOM 720 O O . VAL A 1 91 ? -8.856 0.404 -9.444 1.00 59.47 91 VAL A O 1
ATOM 723 N N . LYS A 1 92 ? -9.138 1.631 -11.318 1.00 52.25 92 LYS A N 1
ATOM 724 C CA . LYS A 1 92 ? -9.471 0.539 -12.228 1.00 52.25 92 LYS A CA 1
ATOM 725 C C . LYS A 1 92 ? -8.231 0.176 -13.039 1.00 52.25 92 LYS A C 1
ATOM 727 O O . LYS A 1 92 ? -7.528 1.068 -13.509 1.00 52.25 92 LYS A O 1
ATOM 732 N N . PHE A 1 93 ? -7.979 -1.111 -13.241 1.00 49.09 93 PHE A N 1
ATOM 733 C CA . PHE A 1 93 ? -6.982 -1.595 -14.197 1.00 49.09 93 PHE A CA 1
ATOM 734 C C . PHE A 1 93 ? -7.723 -2.272 -15.346 1.00 49.09 93 PHE A C 1
ATOM 736 O O . PHE A 1 93 ? -8.457 -3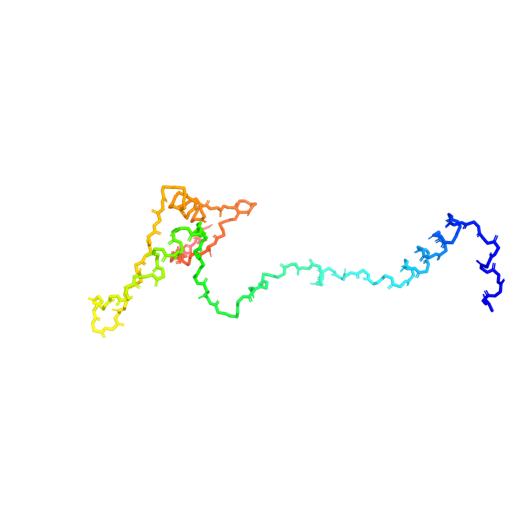.227 -15.118 1.00 49.09 93 PHE A O 1
ATOM 743 N N . TYR A 1 94 ? -7.593 -1.740 -16.566 1.00 47.31 94 TYR A N 1
ATOM 744 C CA . TYR A 1 94 ? -8.326 -2.216 -17.751 1.00 47.31 94 TYR A CA 1
ATOM 745 C C . TYR A 1 94 ? -9.839 -2.391 -17.512 1.00 47.31 94 TYR A C 1
ATOM 747 O O . TYR A 1 94 ? -10.393 -3.457 -17.743 1.00 47.31 94 TYR A O 1
ATOM 755 N N . ASN A 1 95 ? -10.518 -1.350 -17.018 1.00 45.19 95 ASN A N 1
ATOM 756 C CA . ASN A 1 95 ? -11.955 -1.364 -16.683 1.00 45.19 95 ASN A CA 1
ATOM 757 C C . ASN A 1 95 ? -12.390 -2.356 -15.590 1.00 45.19 95 ASN A C 1
ATOM 759 O O . ASN A 1 95 ? -13.565 -2.361 -15.226 1.00 45.19 95 ASN A O 1
ATOM 763 N N . HIS A 1 96 ? -11.472 -3.123 -15.008 1.00 48.34 96 HIS A N 1
ATOM 764 C CA . HIS A 1 96 ? -11.742 -3.932 -13.830 1.00 48.34 96 HIS A CA 1
ATOM 765 C C . HIS A 1 96 ? -11.432 -3.124 -12.572 1.00 48.34 96 HIS A C 1
ATOM 767 O O . HIS A 1 96 ? -10.359 -2.526 -12.453 1.00 48.34 96 HIS A O 1
ATOM 773 N N . ASP A 1 97 ? -12.374 -3.099 -11.629 1.00 49.56 97 ASP A N 1
ATOM 774 C CA . ASP A 1 97 ? -12.096 -2.602 -10.286 1.00 49.56 97 ASP A CA 1
ATOM 775 C C . ASP A 1 97 ? -10.984 -3.467 -9.687 1.00 49.56 97 ASP A C 1
ATOM 777 O O . ASP A 1 97 ? -11.099 -4.692 -9.656 1.00 49.56 97 ASP A O 1
ATOM 781 N N . LEU A 1 98 ? -9.900 -2.846 -9.218 1.00 56.06 98 LEU A N 1
ATOM 782 C CA . LEU A 1 98 ? -8.932 -3.526 -8.367 1.00 56.06 98 LEU A CA 1
ATOM 783 C C . LEU A 1 98 ? -9.388 -3.328 -6.917 1.00 56.06 98 LEU A C 1
ATOM 785 O O . LEU A 1 98 ? -9.175 -2.249 -6.355 1.00 56.06 98 LEU A O 1
ATOM 789 N N . PRO A 1 99 ? -10.037 -4.317 -6.278 1.00 49.28 99 PRO A N 1
ATOM 790 C CA . PRO A 1 99 ? -10.438 -4.190 -4.889 1.00 49.28 99 PRO A CA 1
ATOM 791 C C . PRO A 1 99 ? -9.193 -4.263 -3.999 1.00 49.28 99 PRO A C 1
ATOM 793 O O . PRO A 1 99 ? -8.806 -5.326 -3.527 1.00 49.28 99 PRO A O 1
ATOM 796 N N . ILE A 1 100 ? -8.574 -3.113 -3.729 1.00 52.59 100 ILE A N 1
ATOM 797 C CA . ILE A 1 100 ? -7.574 -2.990 -2.652 1.00 52.59 100 ILE A CA 1
ATOM 798 C C . ILE A 1 100 ? -8.268 -3.152 -1.284 1.00 52.59 100 ILE A C 1
ATOM 800 O O . ILE A 1 100 ? -7.670 -3.590 -0.309 1.00 52.59 100 ILE A O 1
ATOM 804 N N . PHE A 1 101 ? -9.573 -2.872 -1.232 1.00 51.88 101 PHE A N 1
ATOM 805 C CA . PHE A 1 101 ? -10.458 -3.162 -0.110 1.00 51.88 101 PHE A CA 1
ATOM 806 C C . PHE A 1 101 ? -11.600 -4.046 -0.616 1.00 51.88 101 PHE A C 1
ATOM 808 O O . PHE A 1 101 ? -12.220 -3.708 -1.627 1.00 51.88 101 PHE A O 1
ATOM 815 N N . LYS A 1 102 ? -11.914 -5.153 0.076 1.00 47.97 102 LYS A N 1
ATOM 816 C CA . LYS A 1 102 ? -13.140 -5.920 -0.199 1.00 47.97 102 LYS A CA 1
ATOM 817 C C . LYS A 1 102 ? -14.345 -5.000 0.025 1.00 47.97 102 LYS A C 1
ATOM 819 O O . LYS A 1 102 ? -14.769 -4.791 1.159 1.00 47.97 102 LYS A O 1
ATOM 824 N N . ARG A 1 103 ? -14.914 -4.450 -1.051 1.00 48.59 103 ARG A N 1
ATOM 825 C CA . ARG A 1 103 ? -16.307 -3.988 -1.037 1.00 48.59 103 ARG A CA 1
ATOM 826 C C . ARG A 1 103 ? -17.174 -5.239 -0.896 1.00 48.59 103 ARG A C 1
ATOM 828 O O . ARG A 1 103 ? -16.858 -6.265 -1.500 1.00 48.59 103 ARG A O 1
ATOM 835 N N . LYS A 1 104 ? -18.235 -5.184 -0.086 1.00 46.97 104 LYS A N 1
ATOM 836 C CA . LYS A 1 104 ? -19.250 -6.245 -0.083 1.00 46.97 104 LYS A CA 1
ATOM 837 C C . LYS A 1 104 ? -19.793 -6.328 -1.506 1.00 46.97 104 LYS A C 1
ATOM 839 O O . LYS A 1 104 ? -20.426 -5.388 -1.977 1.00 46.97 104 LYS A O 1
ATOM 844 N N . CYS A 1 105 ? -19.460 -7.403 -2.208 1.00 41.91 105 CYS A N 1
ATOM 845 C CA . CYS A 1 105 ? -20.054 -7.687 -3.49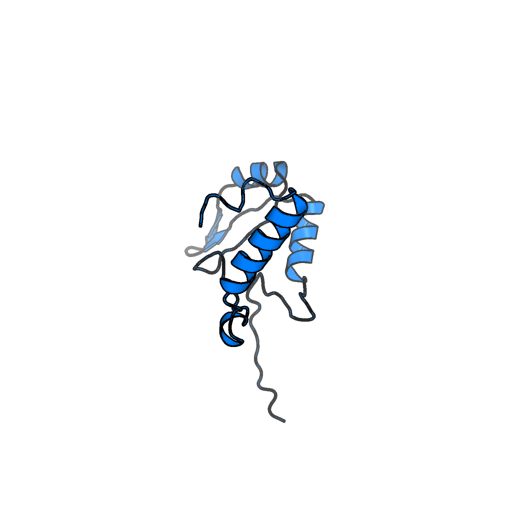8 1.00 41.91 105 CYS A CA 1
ATOM 846 C C . CYS A 1 105 ? -21.471 -8.168 -3.189 1.00 41.91 105 CYS A C 1
ATOM 848 O O . CYS A 1 105 ? -21.661 -9.331 -2.834 1.00 41.91 105 CYS A O 1
ATOM 850 N N . ASN A 1 106 ? -22.452 -7.267 -3.229 1.00 46.44 106 ASN A N 1
ATOM 851 C CA . ASN A 1 106 ? -23.848 -7.677 -3.287 1.00 46.44 106 ASN A CA 1
ATOM 852 C C . ASN A 1 106 ? -24.052 -8.269 -4.684 1.00 46.44 106 ASN A C 1
ATOM 854 O O . ASN A 1 106 ? -24.450 -7.578 -5.614 1.00 46.44 106 ASN A O 1
ATOM 858 N N . MET A 1 107 ? -23.677 -9.538 -4.843 1.00 44.78 107 MET A N 1
ATOM 859 C CA . MET A 1 107 ? -24.043 -10.351 -5.996 1.00 44.78 107 MET A CA 1
ATOM 860 C C . MET A 1 107 ? -25.535 -10.663 -5.870 1.00 44.78 107 MET A C 1
ATOM 862 O O . MET A 1 107 ? -25.922 -11.778 -5.523 1.00 44.78 107 MET A O 1
ATOM 866 N N . GLU A 1 108 ? -26.382 -9.663 -6.098 1.00 41.06 108 GLU A N 1
ATOM 867 C CA . GLU A 1 108 ? -27.745 -9.946 -6.520 1.00 41.06 108 GLU A CA 1
ATOM 868 C C . GLU A 1 108 ? -27.627 -10.527 -7.927 1.00 41.06 108 GLU A C 1
ATOM 870 O O . GLU A 1 108 ? -27.130 -9.888 -8.855 1.00 41.06 108 GLU A O 1
ATOM 875 N N . LYS A 1 109 ? -27.949 -11.816 -8.025 1.00 41.47 109 LYS A N 1
ATOM 876 C CA . LYS A 1 109 ? -27.925 -12.594 -9.257 1.00 41.47 109 LYS A CA 1
ATOM 877 C C . LYS A 1 109 ? -28.721 -11.852 -10.331 1.00 41.47 109 LYS A C 1
ATOM 879 O O . LYS A 1 109 ? -29.936 -11.735 -10.220 1.00 41.47 109 LYS A O 1
ATOM 884 N N . ALA A 1 110 ? -28.042 -11.395 -11.377 1.00 39.97 110 ALA A N 1
ATOM 885 C CA . ALA A 1 110 ? -28.690 -11.063 -12.635 1.00 39.97 110 ALA A CA 1
ATOM 886 C C . ALA A 1 110 ? -28.950 -12.378 -13.386 1.00 39.97 110 ALA A C 1
ATOM 888 O O . ALA A 1 110 ? -28.138 -12.813 -14.198 1.00 39.97 110 ALA A O 1
ATOM 889 N N . GLU A 1 111 ? -30.050 -13.045 -13.041 1.00 37.88 111 GLU A N 1
ATOM 890 C CA . GLU A 1 111 ? -30.726 -13.977 -13.944 1.00 37.88 111 GLU A CA 1
ATOM 891 C C . GLU A 1 111 ? -31.863 -13.198 -14.614 1.00 37.88 111 GLU A C 1
ATOM 893 O O . GLU A 1 111 ? -32.865 -12.889 -13.968 1.00 37.88 111 GLU A O 1
ATOM 898 N N . GLN A 1 112 ? -31.668 -12.850 -15.886 1.00 33.25 112 GLN A N 1
ATOM 899 C CA . GLN A 1 112 ? -32.714 -12.634 -16.889 1.00 33.25 112 GLN A CA 1
ATOM 900 C C . GLN A 1 112 ? -32.110 -12.845 -18.275 1.00 33.25 112 GLN A C 1
ATOM 902 O O . GLN A 1 112 ? -31.041 -12.250 -18.543 1.00 33.25 112 GLN A O 1
#

Radius of gyration: 26.37 Å; chains: 1; bounding box: 72×44×59 Å

Foldseek 3Di:
DVVPLPPDDPVVNVVVVVVVVVVVDDDDDPVRPPDDPPPPDPDLDQDQDADPVQVVVQVPDDWDDPDPPDIDRDGGHDPVSVVVVVVLCVDDDPNHRDCNDDDPPPCPDPDD

Organism: NCBI:txid1503980

Secondary structure (DSSP, 8-state):
--TTTTSS-HHHHHHHHHHHHHHT--PPPTTTTS-----SSSS--------HHHHHHHHTSPPEE-SSS-EEPP----HHHHHHHHHHTT-EETTEE--SS-----------

pLDDT: mean 72.7, std 18.0, range [33.25, 96.31]